Protein AF-A0A1Q7KAD0-F1 (afdb_monomer_lite)

Structure (mmCIF, N/CA/C/O backbone):
data_AF-A0A1Q7KAD0-F1
#
_entry.id   AF-A0A1Q7KAD0-F1
#
loop_
_atom_site.group_PDB
_atom_site.id
_atom_site.type_symbol
_atom_site.label_atom_id
_atom_site.label_alt_id
_atom_site.label_comp_id
_atom_site.label_asym_id
_atom_site.label_entity_id
_atom_site.label_seq_id
_atom_site.pdbx_PDB_ins_code
_atom_site.Cartn_x
_atom_site.Cartn_y
_a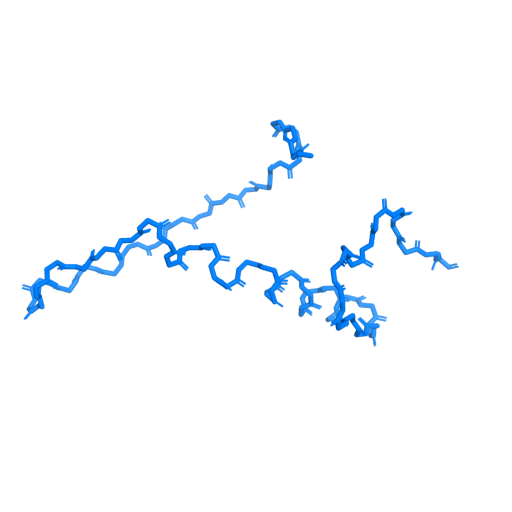tom_site.Cartn_z
_atom_site.occupancy
_atom_site.B_iso_or_equiv
_atom_site.auth_seq_id
_atom_site.auth_comp_id
_atom_site.auth_asym_id
_atom_site.auth_atom_id
_atom_site.pdbx_PDB_model_num
ATOM 1 N N . MET A 1 1 ? 11.665 11.105 -3.057 1.00 86.56 1 MET A N 1
ATOM 2 C CA . MET A 1 1 ? 10.415 11.499 -2.374 1.00 86.56 1 MET A CA 1
ATOM 3 C C . MET A 1 1 ? 9.361 11.757 -3.437 1.00 86.56 1 MET A C 1
ATOM 5 O O . MET A 1 1 ? 9.709 12.445 -4.397 1.00 86.56 1 MET A O 1
ATOM 9 N N . PRO A 1 2 ? 8.146 11.201 -3.301 1.00 90.81 2 PRO A N 1
ATOM 10 C CA . PRO A 1 2 ? 7.034 11.475 -4.210 1.00 90.81 2 PRO A CA 1
ATOM 11 C C . PRO A 1 2 ? 6.705 12.974 -4.289 1.00 90.81 2 PRO A C 1
ATOM 13 O O . PRO A 1 2 ? 6.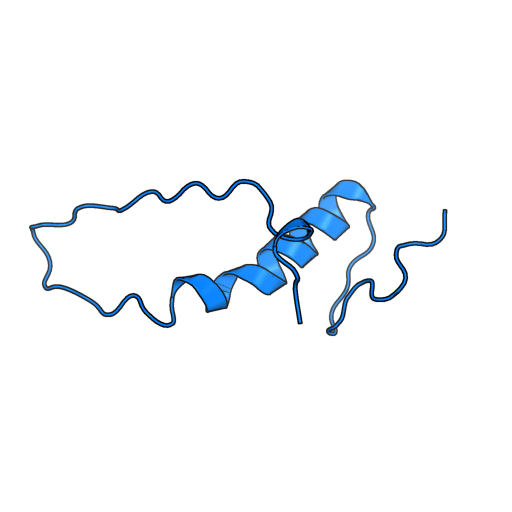861 13.713 -3.314 1.00 90.81 2 PRO A O 1
ATOM 16 N N . ARG A 1 3 ? 6.267 13.429 -5.459 1.00 95.50 3 ARG A N 1
ATOM 17 C CA . ARG A 1 3 ? 5.650 14.739 -5.709 1.00 95.50 3 ARG A CA 1
ATOM 18 C C . ARG A 1 3 ? 4.130 14.576 -5.740 1.00 95.50 3 ARG A C 1
ATOM 20 O O . ARG A 1 3 ? 3.636 13.471 -5.909 1.00 95.50 3 ARG A O 1
ATOM 27 N N . PHE A 1 4 ? 3.382 15.678 -5.668 1.00 95.94 4 PHE A N 1
ATOM 28 C CA . PHE A 1 4 ? 1.912 15.626 -5.733 1.00 95.94 4 PHE A CA 1
ATOM 29 C C . PHE A 1 4 ? 1.378 14.904 -6.978 1.00 95.94 4 PHE A C 1
ATOM 31 O O . PHE A 1 4 ? 0.404 14.175 -6.884 1.00 95.94 4 PHE A O 1
ATOM 38 N N . ARG A 1 5 ? 2.056 15.044 -8.123 1.00 96.44 5 ARG A N 1
ATOM 39 C CA . ARG A 1 5 ? 1.693 14.346 -9.367 1.00 96.44 5 ARG A CA 1
ATOM 40 C C . ARG A 1 5 ? 1.925 12.830 -9.351 1.00 96.44 5 ARG A C 1
ATOM 42 O O . ARG A 1 5 ? 1.445 12.156 -10.249 1.00 96.44 5 ARG A O 1
ATOM 49 N N . ASP A 1 6 ? 2.698 12.316 -8.395 1.00 93.50 6 ASP A N 1
ATOM 50 C CA . ASP A 1 6 ? 3.017 10.887 -8.299 1.00 93.50 6 ASP A CA 1
ATOM 51 C C . ASP A 1 6 ? 1.970 10.135 -7.453 1.00 93.50 6 ASP A C 1
ATOM 53 O O . ASP A 1 6 ? 2.037 8.914 -7.330 1.00 93.50 6 ASP A O 1
ATOM 57 N N . VAL A 1 7 ? 1.033 10.861 -6.829 1.00 94.31 7 VAL A N 1
ATOM 58 C CA . VAL A 1 7 ? -0.006 10.294 -5.966 1.00 94.31 7 VAL A CA 1
ATOM 59 C C . VAL A 1 7 ? -1.161 9.795 -6.842 1.00 94.31 7 VAL A C 1
ATOM 61 O O . VAL A 1 7 ? -1.746 10.603 -7.566 1.00 94.31 7 VAL A O 1
ATOM 64 N N . PRO A 1 8 ? -1.493 8.491 -6.809 1.00 94.50 8 PRO A N 1
ATOM 65 C CA . PRO A 1 8 ? -2.660 7.968 -7.509 1.00 94.50 8 PRO A CA 1
ATOM 66 C C . PRO A 1 8 ? -3.952 8.372 -6.784 1.00 94.50 8 PRO A C 1
ATOM 68 O O . PRO A 1 8 ? -3.922 8.980 -5.716 1.00 94.50 8 PRO A O 1
ATOM 71 N N . GLU A 1 9 ? -5.100 7.996 -7.338 1.00 96.31 9 GLU A N 1
ATOM 72 C CA . GLU A 1 9 ? -6.351 8.041 -6.583 1.00 96.31 9 GLU A CA 1
ATOM 73 C C . GLU A 1 9 ? -6.254 7.126 -5.350 1.00 96.31 9 GLU A C 1
ATOM 75 O O . GLU A 1 9 ? -5.760 5.999 -5.434 1.00 96.31 9 GLU A O 1
ATOM 80 N N . ILE A 1 10 ? -6.684 7.634 -4.192 1.00 95.50 10 ILE A N 1
ATOM 81 C CA . ILE A 1 10 ? -6.665 6.905 -2.921 1.00 95.50 10 ILE A CA 1
ATOM 82 C C . ILE A 1 10 ? -8.084 6.889 -2.365 1.00 95.50 10 ILE A C 1
ATOM 84 O O . ILE A 1 10 ? -8.619 7.928 -1.981 1.00 95.50 10 ILE A O 1
ATOM 88 N N . GLU A 1 11 ? -8.657 5.696 -2.268 1.00 96.81 11 GLU A N 1
ATOM 89 C CA . GLU A 1 11 ? -9.898 5.444 -1.544 1.00 96.81 11 GLU A CA 1
ATOM 90 C C . GLU A 1 11 ? -9.578 4.884 -0.152 1.00 96.81 11 GLU A C 1
ATOM 92 O O . GLU A 1 11 ? -8.721 4.011 0.003 1.00 96.81 11 GLU A O 1
ATOM 97 N N . VAL A 1 12 ? -10.268 5.387 0.875 1.00 95.06 12 VAL A N 1
ATOM 98 C CA . VAL A 1 12 ? -10.109 4.925 2.258 1.00 95.06 12 VAL A CA 1
ATOM 99 C C . VAL A 1 12 ? -11.441 4.399 2.767 1.00 95.06 12 VAL A C 1
ATOM 101 O O . VAL A 1 12 ? -12.400 5.153 2.921 1.00 95.06 12 VAL A O 1
ATOM 104 N N . VAL A 1 13 ? -11.471 3.109 3.096 1.00 95.62 13 VAL A N 1
ATOM 105 C CA . VAL A 1 13 ? -12.614 2.466 3.747 1.00 95.62 13 VAL A CA 1
ATOM 106 C C . VAL A 1 13 ? -12.290 2.267 5.223 1.00 95.62 13 VAL A C 1
ATOM 108 O O . VAL A 1 13 ? -11.401 1.493 5.579 1.00 95.62 13 VAL A O 1
ATOM 111 N N . LEU A 1 14 ? -13.015 2.967 6.095 1.00 93.81 14 LEU A N 1
ATOM 112 C CA . LEU A 1 14 ? -12.908 2.798 7.543 1.00 93.81 14 LEU A CA 1
ATOM 113 C C . LEU A 1 14 ? -13.912 1.747 8.015 1.00 93.81 14 LEU A C 1
ATOM 115 O O . LEU A 1 14 ? -15.120 1.911 7.853 1.00 93.81 14 LEU A O 1
ATOM 119 N N . LEU A 1 15 ? -13.412 0.672 8.623 1.00 92.88 15 LEU A N 1
ATOM 120 C CA . LEU A 1 15 ? -14.262 -0.337 9.249 1.00 92.88 15 LEU A CA 1
ATOM 121 C C . LEU A 1 15 ? -14.666 0.123 10.655 1.00 92.88 15 LEU A C 1
ATOM 123 O O . LEU A 1 15 ? -13.858 0.110 11.582 1.00 92.88 15 LEU A O 1
ATOM 127 N N . ASP A 1 16 ? -15.929 0.516 10.807 1.00 92.75 16 ASP A N 1
ATOM 128 C CA . ASP A 1 16 ? -16.487 1.035 12.060 1.00 92.75 16 ASP A CA 1
ATOM 129 C C . ASP A 1 16 ? -16.880 -0.102 13.026 1.00 92.75 16 ASP A C 1
ATOM 131 O O . ASP A 1 16 ? -18.015 -0.587 13.041 1.00 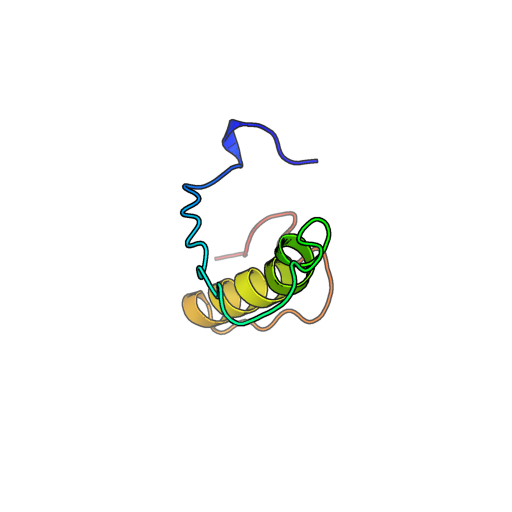92.75 16 ASP A O 1
ATOM 135 N N . ARG A 1 17 ? -15.911 -0.569 13.823 1.00 95.19 17 ARG A N 1
ATOM 136 C CA . ARG A 1 17 ? -16.087 -1.624 14.840 1.00 95.19 17 ARG A CA 1
ATOM 137 C C . ARG A 1 17 ? -16.318 -1.039 16.231 1.00 95.19 17 ARG A C 1
ATOM 139 O O . ARG A 1 17 ? -15.438 -1.068 17.085 1.00 95.19 17 ARG A O 1
ATOM 146 N N . LYS A 1 18 ? -17.535 -0.537 16.459 1.00 95.25 18 LYS A N 1
ATOM 147 C CA . LYS A 1 18 ? -17.960 0.088 17.731 1.00 95.25 18 LYS A CA 1
ATOM 148 C C . LYS A 1 18 ? -17.932 -0.845 18.943 1.00 95.25 18 LYS A C 1
ATOM 150 O O . LYS A 1 18 ? -17.990 -0.376 20.074 1.00 95.25 18 LYS A O 1
ATOM 155 N N . ASP A 1 19 ? -17.888 -2.151 18.710 1.00 97.69 19 ASP A N 1
ATOM 156 C CA . ASP A 1 19 ? -17.794 -3.185 19.739 1.00 97.69 19 ASP A CA 1
ATOM 157 C C . ASP A 1 19 ? -16.362 -3.391 20.265 1.00 97.69 19 ASP A C 1
ATOM 159 O O . ASP A 1 19 ? -16.169 -4.105 21.248 1.00 97.69 19 ASP A O 1
ATOM 163 N N . LEU A 1 20 ? -15.362 -2.765 19.636 1.00 96.88 20 LEU A N 1
ATOM 164 C CA . LEU A 1 20 ? -13.956 -2.865 20.014 1.00 96.88 20 LEU A CA 1
ATOM 165 C C . LEU A 1 20 ? -13.408 -1.508 20.492 1.00 96.88 20 LEU A C 1
ATOM 167 O O . LEU A 1 20 ? -13.852 -0.458 20.021 1.00 96.88 20 LEU A O 1
ATOM 171 N N . PRO A 1 21 ? -12.411 -1.494 21.398 1.00 96.62 21 PRO A N 1
ATOM 172 C CA . PRO A 1 21 ? -11.665 -0.280 21.709 1.00 96.62 21 PRO A CA 1
ATOM 173 C C . PRO A 1 21 ? -10.965 0.293 20.471 1.00 96.62 21 PRO A C 1
ATOM 175 O O . PRO A 1 21 ? -10.570 -0.441 19.564 1.00 96.62 21 PRO A O 1
ATOM 178 N N . SER A 1 22 ? -10.742 1.608 20.461 1.00 93.81 22 SER A N 1
ATOM 179 C CA . SER A 1 22 ? -9.976 2.267 19.401 1.00 93.81 22 SER A CA 1
ATOM 180 C C . SER A 1 22 ? -8.545 1.733 19.324 1.00 93.81 22 SER A C 1
ATOM 182 O O . SER A 1 22 ? -7.884 1.577 20.353 1.00 93.81 22 SER A O 1
ATOM 184 N N . ALA A 1 23 ? -8.039 1.552 18.105 1.00 92.38 23 ALA A N 1
ATOM 185 C CA . ALA A 1 23 ? -6.649 1.201 17.836 1.00 92.38 23 ALA A CA 1
ATOM 186 C C . ALA A 1 23 ? -5.929 2.332 17.086 1.00 92.38 23 ALA A C 1
ATOM 188 O O . ALA A 1 23 ? -6.553 3.154 16.414 1.00 92.38 23 ALA A O 1
ATOM 189 N N . GLY A 1 24 ? -4.600 2.371 17.198 1.00 92.94 24 GLY A N 1
ATOM 190 C CA . GLY A 1 24 ? -3.777 3.303 16.432 1.00 92.94 24 GLY A CA 1
ATOM 191 C C . GLY A 1 24 ? -3.776 2.958 14.941 1.00 92.94 24 GLY A C 1
ATOM 192 O O . GLY A 1 24 ? -3.667 1.792 14.576 1.00 92.94 24 GLY A O 1
ATOM 193 N N . ALA A 1 25 ? -3.862 3.983 14.089 1.00 92.44 25 ALA A N 1
ATOM 194 C CA . ALA A 1 25 ? -3.888 3.844 12.629 1.00 92.44 25 ALA A CA 1
ATOM 195 C C . ALA A 1 25 ? -2.758 4.616 11.919 1.00 92.44 25 ALA A C 1
ATOM 197 O O . ALA A 1 25 ? -2.777 4.751 10.702 1.00 92.44 25 ALA A O 1
ATOM 198 N N . GLY A 1 26 ? -1.780 5.150 12.660 1.00 93.88 26 GLY A N 1
ATOM 199 C CA . GLY A 1 26 ? -0.693 5.947 12.077 1.00 93.88 26 GLY A CA 1
ATOM 200 C C . GLY A 1 26 ? 0.262 5.128 11.204 1.00 93.88 26 GLY A C 1
ATOM 201 O O . GLY A 1 26 ? 0.670 5.582 10.140 1.00 93.88 26 GLY A O 1
ATOM 202 N N . GLU A 1 27 ? 0.591 3.907 11.631 1.00 95.88 27 GLU A N 1
ATOM 203 C CA . GLU A 1 27 ? 1.548 3.033 10.936 1.00 95.88 27 GLU A CA 1
ATOM 204 C C . GLU A 1 27 ? 0.861 2.005 10.032 1.00 95.88 27 GLU A C 1
ATOM 206 O O . GLU A 1 27 ? 1.382 1.649 8.980 1.00 95.88 27 GLU A O 1
ATOM 211 N N . THR A 1 28 ? -0.334 1.539 10.394 1.00 91.44 28 THR A N 1
ATOM 212 C CA . THR A 1 28 ? -1.042 0.466 9.678 1.00 91.44 28 THR A CA 1
ATOM 213 C C . THR A 1 28 ? -1.137 0.680 8.157 1.00 91.44 28 THR A C 1
ATOM 215 O O . THR A 1 28 ? -0.856 -0.274 7.427 1.00 91.44 28 THR A O 1
ATOM 218 N N . PRO A 1 29 ? -1.442 1.891 7.638 1.00 91.44 29 PRO A N 1
ATOM 219 C CA . PRO A 1 29 ? -1.552 2.118 6.197 1.00 91.44 29 PRO A CA 1
ATOM 220 C C . PRO A 1 29 ? -0.234 1.952 5.428 1.00 91.44 29 PRO A C 1
ATOM 222 O O . PRO A 1 29 ? -0.262 1.594 4.252 1.00 91.44 29 PRO A O 1
ATOM 225 N N . ILE A 1 30 ? 0.928 2.186 6.058 1.00 93.62 30 ILE A N 1
ATOM 226 C CA . ILE A 1 30 ? 2.219 2.109 5.353 1.00 93.62 30 ILE A CA 1
ATOM 227 C C . ILE A 1 30 ? 2.736 0.671 5.235 1.00 93.62 30 ILE A C 1
ATOM 229 O O . ILE A 1 30 ? 3.427 0.344 4.270 1.00 93.62 30 ILE A O 1
ATOM 233 N N . MET A 1 31 ? 2.362 -0.203 6.175 1.00 93.88 31 MET A N 1
ATOM 234 C CA . MET A 1 31 ? 2.886 -1.572 6.267 1.00 93.88 31 MET A CA 1
ATOM 235 C C . MET A 1 31 ? 2.581 -2.417 5.021 1.00 93.88 31 MET A C 1
ATOM 237 O O . MET A 1 31 ? 3.418 -3.204 4.582 1.00 93.88 31 MET A O 1
ATOM 241 N N . GLY A 1 32 ? 1.392 -2.249 4.433 1.00 93.56 32 GLY A N 1
ATOM 242 C CA . GLY A 1 32 ? 0.942 -3.029 3.274 1.00 93.56 32 GLY A CA 1
ATOM 243 C C . GLY A 1 32 ? 1.305 -2.437 1.909 1.00 93.56 32 GLY A C 1
ATOM 244 O O . GLY A 1 32 ? 1.167 -3.124 0.898 1.00 93.56 32 GLY A O 1
ATOM 245 N N . LEU A 1 33 ? 1.775 -1.187 1.852 1.00 94.00 33 LEU A N 1
ATOM 246 C CA . LEU A 1 33 ? 1.843 -0.433 0.597 1.00 94.00 33 LEU A CA 1
ATOM 247 C C . LEU A 1 33 ? 2.882 -1.004 -0.385 1.00 94.00 33 LEU A C 1
ATOM 249 O O . LEU A 1 33 ? 2.561 -1.319 -1.529 1.00 94.00 33 LEU A O 1
ATOM 253 N N . ALA A 1 34 ? 4.127 -1.182 0.065 1.00 95.06 34 ALA A N 1
ATOM 254 C CA . ALA A 1 34 ? 5.206 -1.712 -0.771 1.00 95.06 34 ALA A CA 1
ATOM 255 C C . ALA A 1 34 ? 4.928 -3.133 -1.312 1.00 95.06 34 ALA A C 1
ATOM 257 O O . ALA A 1 34 ? 5.070 -3.327 -2.523 1.00 95.06 34 ALA A O 1
ATOM 258 N N . PRO A 1 35 ? 4.519 -4.130 -0.497 1.00 95.62 35 PRO A N 1
ATOM 259 C CA . PRO A 1 35 ? 4.212 -5.460 -1.024 1.00 95.62 35 PRO A CA 1
ATOM 260 C C . PRO A 1 35 ? 2.985 -5.472 -1.948 1.00 95.62 35 PRO A C 1
ATOM 262 O O . PRO A 1 35 ? 3.001 -6.211 -2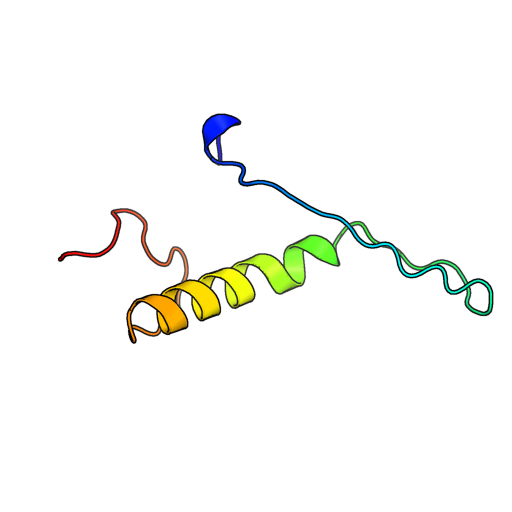.932 1.00 95.62 35 PRO A O 1
ATOM 265 N N . ALA A 1 36 ? 1.962 -4.640 -1.702 1.00 96.75 36 ALA A N 1
ATOM 266 C CA . ALA A 1 36 ? 0.818 -4.511 -2.609 1.00 96.75 36 ALA A CA 1
ATOM 267 C C . ALA A 1 36 ? 1.247 -4.009 -3.998 1.00 96.75 36 ALA A C 1
ATOM 269 O O . ALA A 1 36 ? 0.897 -4.622 -5.006 1.00 96.75 36 ALA A O 1
ATOM 270 N N . ILE A 1 37 ? 2.091 -2.971 -4.055 1.00 95.62 37 ILE A N 1
ATOM 271 C CA . ILE A 1 37 ? 2.661 -2.467 -5.316 1.00 95.62 37 ILE A CA 1
ATOM 272 C C . ILE A 1 37 ? 3.515 -3.543 -6.004 1.00 95.62 37 ILE A C 1
ATOM 274 O O . ILE A 1 37 ? 3.398 -3.746 -7.210 1.00 95.62 37 ILE A O 1
ATOM 278 N N . GLY A 1 38 ? 4.341 -4.281 -5.257 1.00 96.56 38 GLY A N 1
ATOM 279 C CA . GLY A 1 38 ? 5.147 -5.370 -5.824 1.00 96.56 38 GLY A CA 1
ATOM 280 C C . GLY A 1 38 ? 4.316 -6.515 -6.398 1.00 96.56 38 GLY A C 1
ATOM 281 O O . GLY A 1 38 ? 4.690 -7.095 -7.419 1.00 96.56 38 GLY A O 1
ATOM 282 N N . ASN A 1 39 ? 3.175 -6.822 -5.778 1.00 97.62 39 ASN A N 1
ATOM 283 C CA . ASN A 1 39 ? 2.213 -7.775 -6.320 1.00 97.62 39 ASN A CA 1
ATOM 284 C C . ASN A 1 39 ? 1.547 -7.242 -7.591 1.00 97.62 39 ASN A C 1
ATOM 286 O O . ASN A 1 39 ? 1.454 -8.000 -8.547 1.00 97.62 39 ASN A O 1
ATOM 290 N N . ALA A 1 40 ? 1.168 -5.962 -7.636 1.00 96.94 40 ALA A N 1
ATOM 291 C CA . ALA A 1 40 ? 0.599 -5.343 -8.834 1.00 96.94 40 ALA A CA 1
ATOM 292 C C . ALA A 1 40 ? 1.587 -5.331 -10.016 1.00 96.94 40 ALA A C 1
ATOM 294 O O . ALA A 1 40 ? 1.208 -5.629 -11.144 1.00 96.94 40 ALA A O 1
ATOM 295 N N . ILE A 1 41 ? 2.876 -5.061 -9.768 1.00 96.00 41 ILE A N 1
ATOM 296 C CA . ILE A 1 41 ? 3.916 -5.154 -10.808 1.00 96.00 41 ILE A CA 1
ATOM 297 C C . ILE A 1 41 ? 4.041 -6.594 -11.317 1.00 96.00 41 ILE A C 1
ATOM 299 O O . ILE A 1 41 ? 4.116 -6.811 -12.526 1.00 96.00 41 ILE A O 1
ATOM 303 N N . PHE A 1 42 ? 4.063 -7.580 -10.415 1.00 97.00 42 PHE A N 1
ATOM 304 C CA . PHE A 1 42 ? 4.120 -8.988 -10.807 1.00 97.00 42 PHE A CA 1
ATOM 305 C C . PHE A 1 42 ? 2.882 -9.413 -11.600 1.00 97.00 42 PHE A C 1
ATOM 307 O O . PHE A 1 42 ? 3.030 -10.096 -12.605 1.00 97.00 42 PHE A O 1
ATOM 314 N N . ASP A 1 43 ? 1.691 -8.995 -11.178 1.00 98.25 43 ASP A N 1
ATOM 315 C CA . ASP A 1 43 ? 0.435 -9.274 -11.876 1.00 98.25 43 ASP A CA 1
ATOM 316 C C . ASP A 1 43 ? 0.447 -8.699 -13.302 1.00 98.25 43 ASP A C 1
ATOM 318 O O . ASP A 1 43 ? 0.148 -9.400 -14.264 1.00 98.25 43 ASP A O 1
ATOM 322 N N . ALA A 1 44 ? 0.927 -7.462 -13.460 1.00 96.19 44 ALA A N 1
ATOM 323 C CA . ALA A 1 44 ? 0.992 -6.793 -14.757 1.00 96.19 44 ALA A CA 1
ATOM 324 C C . ALA A 1 44 ? 2.092 -7.326 -15.698 1.00 96.19 44 ALA A C 1
ATOM 326 O O . ALA A 1 44 ? 1.995 -7.140 -16.910 1.00 96.19 44 ALA A O 1
ATOM 327 N N . THR A 1 45 ? 3.179 -7.907 -15.170 1.00 95.56 45 THR A N 1
ATOM 328 C CA . THR A 1 45 ? 4.413 -8.147 -15.960 1.00 95.56 45 THR A CA 1
ATOM 329 C C . THR A 1 45 ? 4.995 -9.556 -15.853 1.00 95.56 45 THR A C 1
ATOM 331 O O . THR A 1 45 ? 5.897 -9.906 -16.609 1.00 95.56 45 THR A O 1
ATOM 334 N N . GLY A 1 46 ? 4.552 -10.360 -14.886 1.00 96.19 46 GLY A N 1
ATOM 335 C CA . GLY A 1 46 ? 5.154 -11.649 -14.531 1.00 96.19 46 GLY A CA 1
ATOM 336 C C . GLY A 1 46 ? 6.498 -11.557 -13.790 1.00 96.19 46 GLY A C 1
ATOM 337 O O . GLY A 1 46 ? 7.047 -12.584 -13.383 1.00 96.19 46 GLY A O 1
ATOM 338 N N . ILE A 1 47 ? 7.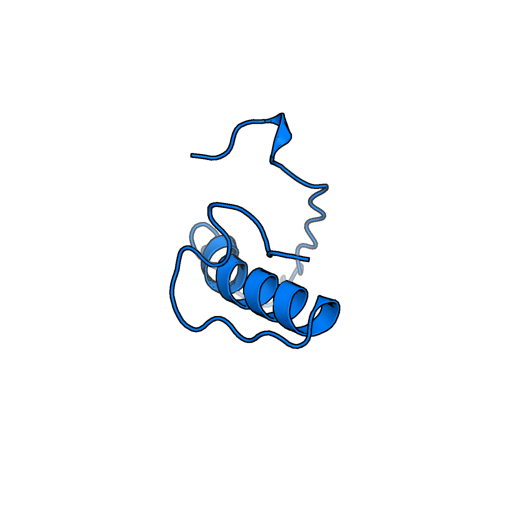050 -10.356 -13.570 1.00 95.44 47 ILE A N 1
ATOM 339 C CA . ILE A 1 47 ? 8.369 -10.160 -12.948 1.00 95.44 47 ILE A CA 1
ATOM 340 C C . ILE A 1 47 ? 8.221 -9.920 -11.442 1.00 95.44 47 ILE A C 1
ATO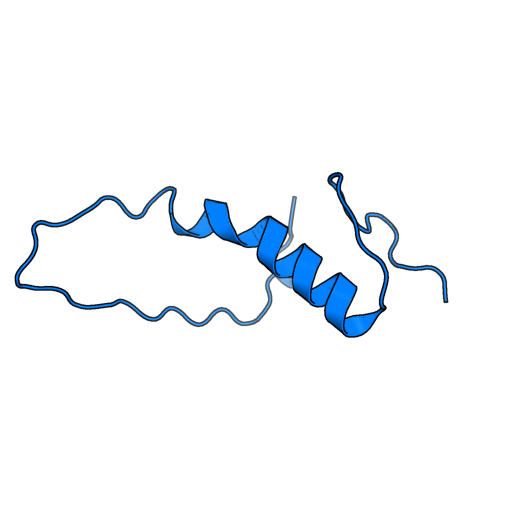M 342 O O . ILE A 1 47 ? 7.531 -9.003 -10.998 1.00 95.44 47 ILE A O 1
ATOM 346 N N . ARG A 1 48 ? 8.895 -10.740 -10.622 1.00 96.12 48 ARG A N 1
ATOM 347 C CA . ARG A 1 48 ? 8.837 -10.647 -9.154 1.00 96.12 48 ARG A CA 1
ATOM 348 C C . ARG A 1 48 ? 10.053 -9.921 -8.583 1.00 96.12 48 ARG A C 1
ATOM 350 O O . ARG A 1 48 ? 11.157 -10.463 -8.589 1.00 96.12 48 ARG A O 1
ATOM 357 N N . PHE A 1 49 ? 9.823 -8.770 -7.960 1.00 95.06 49 PHE A N 1
ATOM 358 C CA . PHE A 1 49 ? 10.837 -8.045 -7.192 1.00 95.06 49 PHE A CA 1
ATOM 359 C C . PHE A 1 49 ? 10.821 -8.463 -5.717 1.00 95.06 49 PHE A C 1
ATOM 361 O O . PHE A 1 49 ? 9.760 -8.664 -5.128 1.00 95.06 49 PHE A O 1
ATOM 368 N N . ARG A 1 50 ? 12.009 -8.616 -5.122 1.00 95.56 50 ARG A N 1
ATOM 369 C CA . ARG A 1 50 ? 12.201 -8.969 -3.698 1.00 95.56 50 ARG A CA 1
ATOM 370 C C . ARG A 1 50 ? 13.072 -7.963 -2.941 1.00 95.56 50 ARG A C 1
ATOM 372 O O . ARG A 1 50 ? 13.396 -8.179 -1.780 1.00 95.56 50 ARG A O 1
ATOM 379 N N . SER A 1 51 ? 13.445 -6.872 -3.599 1.00 95.25 51 SER A N 1
ATOM 380 C CA . SER A 1 51 ? 14.233 -5.777 -3.046 1.00 95.25 51 SER A CA 1
ATOM 381 C C . SER A 1 51 ? 13.631 -4.442 -3.476 1.00 95.25 51 SER A C 1
ATOM 383 O O . SER A 1 51 ? 13.018 -4.326 -4.539 1.00 95.25 51 SER A O 1
ATOM 385 N N . LEU A 1 52 ? 13.784 -3.437 -2.616 1.00 95.38 52 LEU A N 1
ATOM 386 C CA . LEU A 1 52 ? 13.416 -2.055 -2.900 1.00 95.38 52 LEU A CA 1
ATOM 387 C C . LEU A 1 52 ? 14.666 -1.249 -3.296 1.00 95.38 52 LEU A C 1
ATOM 389 O O . LEU A 1 52 ? 15.754 -1.561 -2.809 1.00 95.38 52 LEU A O 1
ATOM 393 N N . PRO A 1 53 ? 14.515 -0.181 -4.102 1.00 94.69 53 PRO A N 1
ATOM 394 C CA . PRO A 1 53 ? 13.319 0.176 -4.875 1.00 94.69 53 PRO A CA 1
ATOM 395 C C . PRO A 1 53 ? 13.106 -0.783 -6.062 1.00 94.69 53 PRO A C 1
ATOM 397 O O . PRO A 1 53 ? 14.070 -1.244 -6.660 1.00 94.69 53 PRO A O 1
ATOM 400 N N . MET A 1 54 ? 11.849 -1.069 -6.421 1.00 94.75 54 MET A N 1
ATOM 401 C CA . MET A 1 54 ? 11.538 -2.121 -7.407 1.00 94.75 54 MET A CA 1
ATOM 402 C C . MET A 1 54 ? 11.886 -1.726 -8.851 1.00 94.75 54 MET A C 1
ATOM 404 O O . MET A 1 54 ? 12.584 -2.460 -9.539 1.00 94.75 54 MET A O 1
ATOM 408 N N . VAL A 1 55 ? 11.411 -0.562 -9.313 1.00 92.62 55 VAL A N 1
ATOM 409 C CA . VAL A 1 55 ? 11.549 -0.099 -10.712 1.00 92.62 55 VAL A CA 1
ATOM 410 C C . VAL A 1 55 ? 12.001 1.368 -10.791 1.00 92.62 55 VAL A C 1
ATOM 412 O O . VAL A 1 55 ? 11.302 2.209 -11.353 1.00 92.62 55 VAL A O 1
ATOM 415 N N . PRO A 1 56 ? 13.174 1.726 -10.234 1.00 91.00 56 PRO A N 1
ATOM 416 C CA . PRO A 1 56 ? 13.627 3.122 -10.148 1.00 91.00 56 PRO A CA 1
ATOM 417 C C . PRO A 1 56 ? 13.780 3.822 -11.511 1.00 91.00 56 PRO A C 1
ATOM 419 O O . PRO A 1 56 ? 13.771 5.050 -11.573 1.00 91.00 56 PRO A O 1
ATOM 422 N N . HIS A 1 57 ? 13.906 3.051 -12.595 1.00 91.19 57 HIS A N 1
ATOM 423 C CA . HIS A 1 57 ? 14.034 3.539 -13.972 1.00 91.19 57 HIS A CA 1
ATOM 424 C C . HIS A 1 57 ? 12.959 2.960 -14.908 1.00 91.19 57 HIS A C 1
ATOM 426 O O . HIS A 1 57 ? 13.128 2.986 -16.124 1.00 91.19 57 HIS A O 1
ATOM 432 N N . GLY A 1 58 ? 11.872 2.419 -14.346 1.00 88.44 58 GLY A N 1
ATOM 433 C CA . GLY A 1 58 ? 10.870 1.665 -15.098 1.00 88.44 58 GLY A CA 1
ATOM 434 C C . GLY A 1 58 ? 11.341 0.263 -15.503 1.00 88.44 58 GLY A C 1
ATOM 435 O O . GLY A 1 58 ? 12.464 -0.154 -15.208 1.00 88.44 58 GLY A O 1
ATOM 436 N N . LEU A 1 59 ? 10.450 -0.481 -16.158 1.00 87.31 59 LEU A N 1
ATOM 437 C CA . LEU A 1 59 ? 10.764 -1.766 -16.780 1.00 87.31 59 LEU A CA 1
ATOM 438 C C . LEU A 1 59 ? 11.287 -1.527 -18.199 1.00 87.31 59 LEU A C 1
ATOM 440 O O . LEU A 1 59 ? 10.809 -0.632 -18.894 1.00 87.31 59 LEU A O 1
ATOM 444 N N . LYS A 1 60 ? 12.264 -2.327 -18.632 1.00 77.62 60 LYS A N 1
ATOM 445 C CA . LYS A 1 60 ? 12.656 -2.364 -20.044 1.00 77.62 60 LYS A CA 1
ATOM 446 C C . LYS A 1 60 ? 11.613 -3.192 -20.797 1.00 77.62 60 LYS A C 1
ATOM 448 O O . LYS A 1 60 ? 11.301 -4.289 -20.339 1.00 77.62 60 LYS A O 1
ATOM 453 N N . ALA A 1 61 ? 11.066 -2.622 -21.870 1.00 62.31 61 ALA A N 1
ATOM 454 C CA . ALA A 1 61 ? 10.182 -3.315 -22.806 1.00 62.31 61 ALA A CA 1
ATOM 455 C C . ALA A 1 61 ? 10.921 -4.443 -23.537 1.00 62.31 61 ALA A C 1
ATOM 457 O O . ALA A 1 61 ? 12.148 -4.285 -23.758 1.00 62.31 61 ALA A O 1
#

Secondary structure (DSSP, 8-state):
---GGG-----------TTS-----SSHHHHTHHHHHHHHHHHHHS----SSSS-TT----

Foldseek 3Di:
DDDPVNDDDDDDDDDDPVVDDDDDDPCVVVVCPQVVVQVVCCVVPVDGDDDPPGAPPHDDD

Radius of gyration: 15.7 Å; chains: 1; bounding box: 32×27×44 Å

pLDDT: mean 93.66, std 5.15, range [62.31, 98.25]

Sequence (61 aa):
MPRFRDVPEIEVVLLDRKDLPSAGAGETPIMGLAPAIGNAIFDATGIRFRSLPMVPHGLKA